Protein AF-A0A3N5GX95-F1 (afdb_monomer)

Solvent-accessible surface area (backbone atoms only — not comparable to full-atom values): 6535 Å² total; per-residue (Å²): 132,89,62,81,86,70,82,73,91,61,52,58,69,42,14,49,50,29,44,38,46,48,49,64,35,56,104,64,48,69,51,71,68,53,49,50,52,46,50,60,58,48,74,78,34,76,93,47,66,88,58,51,73,67,57,50,49,48,45,52,50,54,44,50,54,46,22,67,67,58,26,46,70,59,46,31,58,46,17,66,73,52,48,53,79,87,47,47,64,55,47,50,53,52,22,51,52,55,44,52,52,54,57,53,48,70,66,57,56,74,79,80,115

Structure (mmCIF, N/CA/C/O backbone):
data_AF-A0A3N5GX95-F1
#
_entry.id   AF-A0A3N5GX95-F1
#
loop_
_atom_site.group_PDB
_atom_site.id
_atom_site.type_symbol
_atom_site.label_atom_id
_atom_site.label_alt_id
_atom_site.label_comp_id
_atom_site.label_asym_id
_atom_site.label_entity_id
_atom_site.label_seq_id
_atom_site.pdbx_PDB_ins_code
_atom_site.Cartn_x
_atom_site.Cartn_y
_atom_site.Cartn_z
_atom_site.occupancy
_atom_site.B_iso_or_equiv
_atom_site.auth_seq_id
_atom_site.auth_comp_id
_atom_site.auth_asym_id
_atom_site.auth_atom_id
_atom_site.pdbx_PDB_model_num
ATOM 1 N N . MET A 1 1 ? 24.074 -8.300 6.448 1.00 43.25 1 MET A N 1
ATOM 2 C CA . MET A 1 1 ? 23.460 -7.665 7.636 1.00 43.25 1 MET A CA 1
ATOM 3 C C . MET A 1 1 ? 22.358 -8.588 8.130 1.00 43.25 1 MET A C 1
ATOM 5 O O . MET A 1 1 ? 21.607 -9.084 7.303 1.00 43.25 1 MET A O 1
ATOM 9 N N . LYS A 1 2 ? 22.324 -8.924 9.423 1.00 44.25 2 LYS A N 1
ATOM 10 C CA . LYS A 1 2 ? 21.306 -9.825 9.985 1.00 44.25 2 LYS A CA 1
ATOM 11 C C . LYS A 1 2 ? 20.015 -9.019 10.179 1.00 44.25 2 LYS A C 1
ATOM 13 O O . LYS A 1 2 ? 19.945 -8.229 11.112 1.00 44.25 2 LYS A O 1
ATOM 18 N N . GLN A 1 3 ? 19.064 -9.155 9.255 1.00 54.25 3 GLN A N 1
ATOM 19 C CA . GLN A 1 3 ? 17.747 -8.514 9.336 1.00 54.25 3 GLN A CA 1
ATOM 20 C C . GLN A 1 3 ? 16.933 -9.143 10.474 1.00 54.25 3 GLN A C 1
ATOM 22 O O . GLN A 1 3 ? 16.951 -10.363 10.644 1.00 54.25 3 GLN A O 1
ATOM 27 N N . GLY A 1 4 ? 16.249 -8.308 11.261 1.0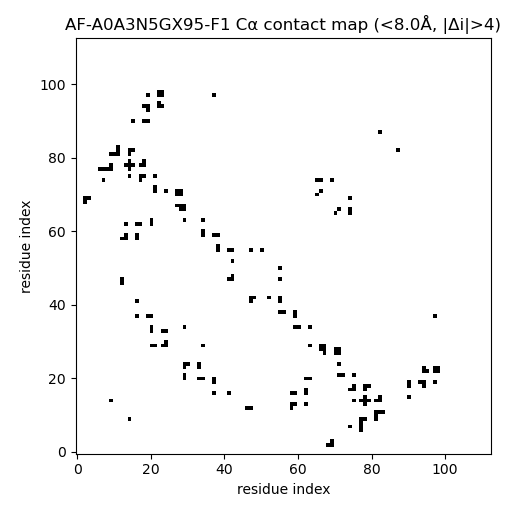0 55.16 4 GLY A N 1
ATOM 28 C CA . GLY A 1 4 ? 15.362 -8.749 12.336 1.00 55.16 4 GLY A CA 1
ATOM 29 C C . GLY A 1 4 ? 14.301 -9.703 11.791 1.00 55.16 4 GLY A C 1
ATOM 30 O O . GLY A 1 4 ? 13.517 -9.337 10.919 1.00 55.16 4 GLY A O 1
ATOM 31 N N . THR A 1 5 ? 14.309 -10.939 12.280 1.00 60.03 5 THR A N 1
ATOM 32 C CA . THR A 1 5 ? 13.431 -12.037 11.846 1.00 60.03 5 THR A CA 1
ATOM 33 C C . THR A 1 5 ? 12.068 -12.031 12.541 1.00 60.03 5 THR A C 1
ATOM 35 O O . THR A 1 5 ? 11.310 -12.993 12.414 1.00 60.03 5 THR A O 1
ATOM 38 N N . GLU A 1 6 ? 11.754 -10.988 13.309 1.00 70.69 6 GLU A N 1
ATOM 39 C CA . GLU A 1 6 ? 10.522 -10.927 14.087 1.00 70.69 6 GLU A CA 1
ATOM 40 C C . GLU A 1 6 ? 9.366 -10.348 13.258 1.00 70.69 6 GLU A C 1
ATOM 42 O O . GLU A 1 6 ? 9.523 -9.296 12.637 1.00 70.69 6 GLU A O 1
ATOM 47 N N . PRO A 1 7 ? 8.199 -11.020 13.226 1.00 75.44 7 PRO A N 1
ATOM 48 C CA . PRO A 1 7 ? 7.034 -10.525 12.510 1.00 75.44 7 PRO A CA 1
ATOM 49 C C . PRO A 1 7 ? 6.547 -9.187 13.066 1.00 75.44 7 PRO A C 1
ATOM 51 O O . PRO A 1 7 ? 6.192 -9.088 14.242 1.00 75.44 7 PRO A O 1
ATOM 54 N N . VAL A 1 8 ? 6.443 -8.178 12.202 1.00 87.75 8 VAL A N 1
ATOM 55 C CA . VAL A 1 8 ? 5.799 -6.908 12.553 1.00 87.75 8 VAL A CA 1
ATOM 56 C C . VAL A 1 8 ? 4.281 -7.084 12.555 1.00 87.75 8 VAL A C 1
ATOM 58 O O . VAL A 1 8 ? 3.701 -7.679 11.643 1.00 87.75 8 VAL A O 1
ATOM 61 N N . ASN A 1 9 ? 3.617 -6.561 13.587 1.00 89.69 9 ASN A N 1
ATOM 62 C CA . ASN A 1 9 ? 2.163 -6.611 13.687 1.00 89.69 9 ASN A CA 1
ATOM 63 C C . ASN A 1 9 ? 1.537 -5.527 12.798 1.00 89.69 9 ASN A C 1
ATOM 65 O O . ASN A 1 9 ? 1.577 -4.341 13.128 1.00 89.69 9 ASN A O 1
ATOM 69 N N . LEU A 1 10 ? 0.979 -5.946 11.664 1.00 94.62 10 LEU A N 1
ATOM 70 C CA . LEU A 1 10 ? 0.310 -5.067 10.709 1.00 94.62 10 LEU A CA 1
ATOM 71 C C . LEU A 1 10 ? -1.170 -4.893 11.078 1.00 94.62 10 LEU A C 1
ATOM 73 O O . LEU A 1 10 ? -1.838 -5.818 11.558 1.00 94.62 10 LEU A O 1
ATOM 77 N N . THR A 1 11 ? -1.723 -3.716 10.801 1.00 96.31 11 THR A N 1
ATOM 78 C CA . THR A 1 11 ? -3.181 -3.562 10.691 1.00 96.31 11 THR A CA 1
ATOM 79 C C . THR A 1 11 ? -3.695 -4.263 9.428 1.00 96.31 11 THR A C 1
ATOM 81 O O . THR A 1 11 ? -2.920 -4.658 8.555 1.00 96.31 11 THR A O 1
ATOM 84 N N . VAL A 1 12 ? -5.014 -4.435 9.296 1.00 96.25 12 VAL A N 1
ATOM 85 C CA . VAL A 1 12 ? -5.595 -5.012 8.067 1.00 96.25 12 VAL A CA 1
ATOM 86 C C . VAL A 1 12 ? -5.315 -4.108 6.860 1.00 96.25 12 VAL A C 1
ATOM 88 O O . VAL A 1 12 ? -5.006 -4.605 5.781 1.00 96.25 12 VAL A O 1
ATOM 91 N N . GLN A 1 13 ? -5.362 -2.791 7.055 1.00 96.38 13 GLN A N 1
ATOM 92 C CA . GLN A 1 13 ? -5.075 -1.778 6.043 1.00 96.38 13 GLN A CA 1
ATOM 93 C C . GLN A 1 13 ? -3.602 -1.790 5.618 1.00 96.38 13 GLN A C 1
ATOM 95 O O . GLN A 1 13 ? -3.302 -1.706 4.430 1.00 96.38 13 GLN A O 1
ATOM 100 N N . GLU A 1 14 ? -2.679 -1.928 6.568 1.00 97.25 14 GLU A N 1
ATOM 101 C CA . GLU A 1 14 ? -1.245 -2.041 6.275 1.00 97.25 14 GLU A CA 1
ATOM 102 C C . GLU A 1 14 ? -0.925 -3.362 5.577 1.00 97.25 14 GLU A C 1
ATOM 104 O O . GLU A 1 14 ? -0.175 -3.378 4.607 1.00 97.25 14 GLU A O 1
ATOM 109 N N . ALA A 1 15 ? -1.536 -4.464 6.014 1.00 97.25 15 ALA A N 1
ATOM 110 C CA . ALA A 1 15 ? -1.377 -5.760 5.370 1.00 97.25 15 ALA A CA 1
ATOM 111 C C . ALA A 1 15 ? -1.896 -5.744 3.925 1.00 97.25 15 ALA A C 1
ATOM 113 O O . ALA A 1 15 ? -1.240 -6.255 3.022 1.00 97.25 15 ALA A O 1
ATOM 114 N N . PHE A 1 16 ? -3.048 -5.117 3.682 1.00 97.31 16 PHE A N 1
ATOM 115 C CA . PHE A 1 16 ? -3.574 -4.968 2.329 1.00 97.31 16 PHE A CA 1
ATOM 116 C C . PHE A 1 16 ? -2.629 -4.133 1.451 1.00 97.31 16 PHE A C 1
ATOM 118 O O . PHE A 1 16 ? -2.268 -4.568 0.358 1.00 97.31 16 PHE A O 1
ATOM 125 N N . ALA A 1 17 ? -2.147 -2.991 1.952 1.00 96.88 17 ALA A N 1
ATOM 126 C CA . ALA A 1 17 ? -1.175 -2.158 1.243 1.00 96.88 17 ALA A CA 1
ATOM 127 C C . ALA A 1 17 ? 0.147 -2.900 0.966 1.00 96.88 17 ALA A C 1
ATOM 129 O O . ALA A 1 17 ? 0.693 -2.783 -0.126 1.00 96.88 17 ALA A O 1
ATOM 130 N N . ALA A 1 18 ? 0.628 -3.714 1.910 1.00 96.56 18 ALA A N 1
ATOM 131 C CA . ALA A 1 18 ? 1.844 -4.515 1.773 1.00 96.56 18 ALA A CA 1
ATOM 132 C C . ALA A 1 18 ? 1.764 -5.563 0.665 1.00 96.56 18 ALA A C 1
ATOM 134 O O . ALA A 1 18 ? 2.742 -5.758 -0.053 1.00 96.56 18 ALA A O 1
ATOM 135 N N . ILE A 1 19 ? 0.608 -6.206 0.478 1.00 96.06 19 ILE A N 1
ATOM 136 C CA . ILE A 1 19 ? 0.418 -7.127 -0.649 1.00 96.06 19 ILE A CA 1
ATOM 137 C C . ILE A 1 19 ? 0.469 -6.371 -1.978 1.00 96.06 19 ILE A C 1
ATOM 139 O O . ILE A 1 19 ? 1.111 -6.839 -2.915 1.00 96.06 19 ILE A O 1
ATOM 143 N N . LEU A 1 20 ? -0.172 -5.202 -2.063 1.00 95.62 20 LEU A N 1
ATOM 144 C CA . LEU A 1 20 ? -0.170 -4.396 -3.285 1.00 95.62 20 LEU A CA 1
ATOM 145 C C . LEU A 1 20 ? 1.230 -3.865 -3.619 1.00 95.62 20 LEU A C 1
ATOM 147 O O . LEU A 1 20 ? 1.666 -4.009 -4.757 1.00 95.62 20 LEU A O 1
ATOM 151 N N . LEU A 1 21 ? 1.951 -3.317 -2.635 1.00 95.06 21 LEU A N 1
ATOM 152 C CA . LEU A 1 21 ? 3.333 -2.847 -2.802 1.00 95.06 21 LEU A CA 1
ATOM 153 C C . LEU A 1 21 ? 4.271 -3.995 -3.176 1.00 95.06 21 LEU A C 1
ATOM 155 O O . LEU A 1 21 ? 5.072 -3.851 -4.091 1.00 95.06 21 LEU A O 1
ATOM 159 N N . GLY A 1 22 ? 4.131 -5.156 -2.534 1.00 93.56 22 GLY A N 1
ATOM 160 C CA . GLY A 1 22 ? 4.924 -6.335 -2.873 1.00 93.56 22 GLY A CA 1
ATOM 161 C C . GLY A 1 22 ? 4.626 -6.910 -4.259 1.00 93.56 22 GLY A C 1
ATOM 162 O O . GLY A 1 22 ? 5.488 -7.565 -4.833 1.00 93.56 22 GLY A O 1
ATOM 163 N N . ALA A 1 23 ? 3.433 -6.664 -4.810 1.00 91.69 23 ALA A N 1
ATOM 164 C CA . ALA A 1 23 ? 3.083 -7.086 -6.163 1.00 91.69 23 ALA A CA 1
ATOM 165 C C . ALA A 1 23 ? 3.705 -6.192 -7.243 1.00 91.69 23 ALA A C 1
ATOM 167 O O . ALA A 1 23 ? 4.069 -6.696 -8.302 1.00 91.69 23 ALA A O 1
ATOM 168 N N . VAL A 1 24 ? 3.809 -4.882 -6.992 1.00 89.00 24 VAL A N 1
ATOM 169 C CA . VAL A 1 24 ? 4.411 -3.933 -7.945 1.00 89.00 24 VAL A CA 1
ATOM 170 C C . VAL A 1 24 ? 5.916 -3.763 -7.763 1.00 89.00 24 VAL A C 1
ATOM 172 O O . VAL A 1 24 ? 6.575 -3.386 -8.721 1.00 89.00 24 VAL A O 1
ATOM 175 N N . GLY A 1 25 ? 6.448 -4.045 -6.571 1.00 84.62 25 GLY A N 1
ATOM 176 C CA . GLY A 1 25 ? 7.871 -3.933 -6.269 1.00 84.62 25 GLY A CA 1
ATOM 177 C C . GLY A 1 25 ? 8.731 -4.930 -7.046 1.00 84.62 25 GLY A C 1
ATOM 178 O O . GLY A 1 25 ? 8.287 -6.017 -7.423 1.00 84.62 25 GLY A O 1
ATOM 179 N N . SER A 1 26 ? 9.992 -4.561 -7.259 1.00 73.81 26 SER A N 1
ATOM 180 C CA . SER A 1 26 ? 11.000 -5.397 -7.925 1.00 73.81 26 SER A CA 1
ATOM 181 C C . SER A 1 26 ? 12.079 -5.875 -6.945 1.00 73.81 26 SER A C 1
ATOM 183 O O . SER A 1 26 ? 11.993 -5.584 -5.756 1.00 73.81 26 SER A O 1
ATOM 185 N N . ASP A 1 27 ? 13.068 -6.621 -7.454 1.00 60.62 27 ASP A N 1
ATOM 186 C CA . ASP A 1 27 ? 14.055 -7.530 -6.820 1.00 60.62 27 ASP A CA 1
ATOM 187 C C . ASP A 1 27 ? 14.867 -7.051 -5.590 1.00 60.62 27 ASP A C 1
ATOM 189 O O . ASP A 1 27 ? 15.843 -7.689 -5.208 1.00 60.62 27 ASP A O 1
ATOM 193 N N . ALA A 1 28 ? 14.491 -5.952 -4.943 1.00 65.12 28 ALA A N 1
ATOM 194 C CA . ALA A 1 28 ? 14.879 -5.626 -3.571 1.00 65.12 28 ALA A CA 1
ATOM 195 C C . ALA A 1 28 ? 14.045 -4.499 -2.946 1.00 65.12 28 ALA A C 1
ATOM 197 O O . ALA A 1 28 ? 14.148 -4.297 -1.738 1.00 65.12 28 ALA A O 1
ATOM 198 N N . ASN A 1 29 ? 13.286 -3.721 -3.730 1.00 75.38 29 ASN A N 1
ATOM 199 C CA . ASN A 1 29 ? 12.743 -2.464 -3.233 1.00 75.38 29 ASN A CA 1
ATOM 200 C C . ASN A 1 29 ? 11.465 -2.019 -3.948 1.00 75.38 29 ASN A C 1
ATOM 202 O O . ASN A 1 29 ? 11.152 -2.471 -5.051 1.00 75.38 29 ASN A O 1
ATOM 206 N N . VAL A 1 30 ? 10.767 -1.087 -3.303 1.00 87.44 30 VAL A N 1
ATOM 207 C CA . VAL A 1 30 ? 9.624 -0.374 -3.869 1.00 87.44 30 VAL A CA 1
ATOM 208 C C . VAL A 1 30 ? 10.019 1.081 -4.091 1.00 87.44 30 VAL A C 1
ATOM 210 O O . VAL A 1 30 ? 10.498 1.755 -3.182 1.00 87.44 30 VAL A O 1
ATOM 213 N N . THR A 1 31 ? 9.839 1.563 -5.312 1.00 89.62 31 THR A N 1
ATOM 214 C CA . THR A 1 31 ? 10.132 2.949 -5.693 1.00 89.62 31 THR A CA 1
ATOM 215 C C . THR A 1 31 ? 9.029 3.906 -5.238 1.00 89.62 31 THR A C 1
ATOM 217 O O . THR A 1 31 ? 7.889 3.506 -4.997 1.00 89.62 31 THR A O 1
ATOM 220 N N . SER A 1 32 ? 9.336 5.204 -5.169 1.00 89.00 32 SER A N 1
ATOM 221 C CA . SER A 1 32 ? 8.338 6.245 -4.882 1.00 89.00 32 SER A CA 1
ATOM 222 C C . SER A 1 32 ? 7.172 6.237 -5.877 1.00 89.00 32 SER A C 1
ATOM 224 O O . SER A 1 32 ? 6.031 6.459 -5.476 1.00 89.00 32 SER A O 1
ATOM 226 N N . ASP A 1 33 ? 7.435 5.927 -7.149 1.00 88.50 33 ASP A N 1
ATOM 227 C CA . ASP A 1 33 ? 6.409 5.852 -8.194 1.00 88.50 33 ASP A CA 1
ATOM 228 C C . ASP A 1 33 ? 5.469 4.659 -7.979 1.00 88.50 33 ASP A C 1
ATOM 230 O O . ASP A 1 33 ? 4.249 4.786 -8.095 1.00 88.50 33 ASP A O 1
ATOM 234 N N . GLU A 1 34 ? 6.013 3.500 -7.605 1.00 90.12 34 GLU A N 1
ATOM 235 C CA . GLU A 1 34 ? 5.222 2.331 -7.203 1.00 90.12 34 GLU A CA 1
ATOM 236 C C . GLU A 1 34 ? 4.396 2.624 -5.943 1.00 90.12 34 GLU A C 1
ATOM 238 O O . GLU A 1 34 ? 3.209 2.291 -5.892 1.00 90.12 34 GLU A O 1
ATOM 243 N N . GLY A 1 35 ? 4.982 3.325 -4.968 1.00 92.19 35 GLY A N 1
ATOM 244 C CA . GLY A 1 35 ? 4.286 3.816 -3.780 1.00 92.19 35 GLY A CA 1
ATOM 245 C C . GLY A 1 35 ? 3.109 4.732 -4.120 1.00 92.19 35 GLY A C 1
ATOM 246 O O . GLY A 1 35 ? 1.997 4.526 -3.631 1.00 92.19 35 GLY A O 1
ATOM 247 N N . LEU A 1 36 ? 3.317 5.706 -5.010 1.00 91.44 36 LEU A N 1
ATOM 248 C CA . LEU A 1 36 ? 2.275 6.630 -5.461 1.00 91.44 36 LEU A CA 1
ATOM 249 C C . LEU A 1 36 ? 1.159 5.906 -6.225 1.00 91.44 36 LEU A C 1
ATOM 251 O O . LEU A 1 36 ? -0.023 6.186 -6.026 1.00 91.44 36 LEU A O 1
ATOM 255 N N . ARG A 1 37 ? 1.511 4.935 -7.068 1.00 89.06 37 ARG A N 1
ATOM 256 C CA . ARG A 1 37 ? 0.529 4.111 -7.782 1.00 89.06 37 ARG A CA 1
ATOM 257 C C . ARG A 1 37 ? -0.336 3.302 -6.830 1.00 89.06 37 ARG A C 1
ATOM 259 O O . ARG A 1 37 ? -1.555 3.278 -6.993 1.00 89.06 37 ARG A O 1
ATOM 266 N N . VAL A 1 38 ? 0.273 2.666 -5.829 1.00 93.31 38 VAL A N 1
ATOM 267 C CA . VAL A 1 38 ? -0.494 1.967 -4.798 1.00 93.31 38 VAL A CA 1
ATOM 268 C C . VAL A 1 38 ? -1.357 2.962 -4.037 1.00 93.31 38 VAL A C 1
ATOM 270 O O . VAL A 1 38 ? -2.549 2.715 -3.906 1.00 93.31 38 VAL A O 1
ATOM 273 N N . HIS A 1 39 ? -0.821 4.114 -3.623 1.00 93.75 39 HIS A N 1
ATOM 274 C CA . HIS A 1 39 ? -1.600 5.165 -2.968 1.00 93.75 39 HIS A CA 1
ATOM 275 C C . HIS A 1 39 ? -2.863 5.524 -3.768 1.00 93.75 39 HIS A C 1
ATOM 277 O O . HIS A 1 39 ? -3.960 5.496 -3.212 1.00 93.75 39 HIS A O 1
ATOM 283 N N . HIS A 1 40 ? -2.737 5.764 -5.077 1.00 91.50 40 HIS A N 1
ATOM 284 C CA . HIS A 1 40 ? -3.878 6.027 -5.958 1.00 91.50 40 HIS A CA 1
ATOM 285 C C . HIS A 1 40 ? -4.862 4.857 -6.052 1.00 91.50 40 HIS A C 1
ATOM 287 O O . HIS A 1 40 ? -6.068 5.083 -6.083 1.00 91.50 40 HIS A O 1
ATOM 293 N N . ALA A 1 41 ? -4.392 3.609 -6.069 1.00 90.81 41 ALA A N 1
ATOM 294 C CA . ALA A 1 41 ? -5.293 2.461 -6.049 1.00 90.81 41 ALA A CA 1
ATOM 295 C C . ALA A 1 41 ? -6.108 2.419 -4.745 1.00 90.81 41 ALA A C 1
ATOM 297 O O . ALA A 1 41 ? -7.323 2.211 -4.781 1.00 90.81 41 ALA A O 1
ATOM 298 N N . LEU A 1 42 ? -5.467 2.677 -3.599 1.00 92.88 42 LEU A N 1
ATOM 299 C CA . LEU A 1 42 ? -6.116 2.609 -2.289 1.00 92.88 42 LEU A CA 1
ATOM 300 C C . LEU A 1 42 ? -7.195 3.690 -2.090 1.00 92.88 42 LEU A C 1
ATOM 302 O O . LEU A 1 42 ? -8.183 3.417 -1.408 1.00 92.88 42 LEU A O 1
ATOM 306 N N . THR A 1 43 ? -7.062 4.885 -2.687 1.00 90.38 43 THR A N 1
ATOM 307 C CA . THR A 1 43 ? -8.060 5.971 -2.530 1.00 90.38 43 THR A CA 1
ATOM 308 C C . THR A 1 43 ? -9.442 5.595 -3.064 1.00 90.38 43 THR A C 1
ATOM 310 O O . THR A 1 43 ? -10.452 6.084 -2.560 1.00 90.38 43 THR A O 1
ATOM 313 N N . SER A 1 44 ? -9.502 4.703 -4.055 1.00 85.56 44 SER A N 1
ATOM 314 C CA . SER A 1 44 ? -10.753 4.231 -4.658 1.00 85.56 44 SER A CA 1
ATOM 315 C C . SER A 1 44 ? -11.446 3.119 -3.856 1.00 85.56 44 SER A C 1
ATOM 317 O O . SER A 1 44 ? -12.590 2.757 -4.138 1.00 85.56 44 SER A O 1
ATOM 319 N N . MET A 1 45 ? -10.775 2.556 -2.846 1.00 90.06 45 MET A N 1
ATOM 320 C CA . MET A 1 45 ? -11.241 1.358 -2.155 1.00 90.06 45 MET A CA 1
ATOM 321 C C . MET A 1 45 ? -12.054 1.681 -0.905 1.00 90.06 45 MET A C 1
ATOM 323 O O . MET A 1 45 ? -11.617 2.403 -0.009 1.00 90.06 45 MET A O 1
ATOM 327 N N . ARG A 1 46 ? -13.201 1.006 -0.756 1.00 90.19 46 ARG A N 1
ATOM 328 C CA . ARG A 1 46 ? -14.062 1.127 0.433 1.00 90.19 46 ARG A CA 1
ATOM 329 C C . ARG A 1 46 ? -13.352 0.765 1.745 1.00 90.19 46 ARG A C 1
ATOM 331 O O . ARG A 1 46 ? -13.714 1.308 2.782 1.00 90.19 46 ARG A O 1
ATOM 338 N N . LEU A 1 47 ? -12.335 -0.104 1.708 1.00 92.00 47 LEU A N 1
ATOM 339 C CA . LEU A 1 47 ? -11.511 -0.453 2.877 1.00 92.00 47 LEU A CA 1
ATOM 340 C C . LEU A 1 47 ? -10.829 0.774 3.510 1.00 92.00 47 LEU A C 1
ATOM 342 O O . LEU A 1 47 ? -10.597 0.793 4.717 1.00 92.00 47 LEU A O 1
ATOM 346 N N . TYR A 1 48 ? -10.549 1.799 2.705 1.00 92.75 48 TYR A N 1
ATOM 347 C CA . TYR A 1 48 ? -9.906 3.038 3.135 1.00 92.75 48 TYR A CA 1
ATOM 348 C C . TYR A 1 48 ? -10.879 4.221 3.174 1.00 92.75 48 TYR A C 1
ATOM 350 O O . TYR A 1 48 ? -10.462 5.346 3.448 1.00 92.75 48 TYR A O 1
ATOM 358 N N . ALA A 1 49 ? -12.182 3.985 2.972 1.00 88.19 49 ALA A N 1
ATOM 359 C CA . ALA A 1 49 ? -13.195 5.026 3.088 1.00 88.19 49 ALA A CA 1
ATOM 360 C C . ALA A 1 49 ? -13.127 5.674 4.483 1.00 88.19 49 ALA A C 1
ATOM 362 O O . ALA A 1 49 ? -13.158 4.986 5.502 1.00 88.19 49 ALA A O 1
ATOM 363 N N . GLY A 1 50 ? -12.994 7.000 4.521 1.00 88.62 50 GLY A N 1
ATOM 364 C CA . GLY A 1 50 ? -12.846 7.771 5.760 1.00 88.62 50 GLY A CA 1
ATOM 365 C C . GLY A 1 50 ? -11.402 8.054 6.187 1.00 88.62 50 GLY A C 1
ATOM 366 O O . G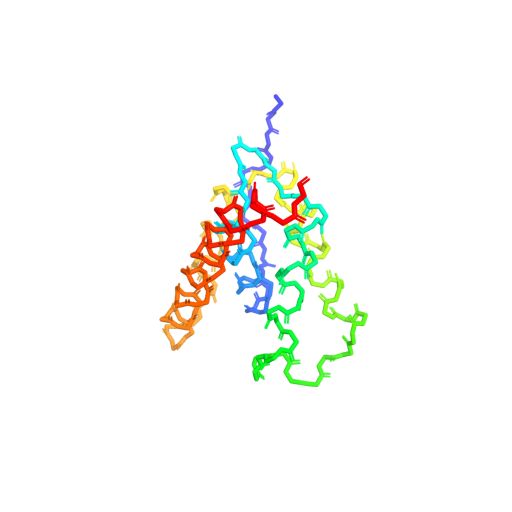LY A 1 50 ? -11.203 8.825 7.122 1.00 88.62 50 GLY A O 1
ATOM 367 N N . HIS A 1 51 ? -10.392 7.508 5.501 1.00 91.31 51 HIS A N 1
ATOM 368 C CA . HIS A 1 51 ? -9.013 7.962 5.691 1.00 91.31 51 HIS A CA 1
ATOM 369 C C . HIS A 1 51 ? -8.816 9.310 4.999 1.00 91.31 51 HIS A C 1
ATOM 371 O O . HIS A 1 51 ? -9.234 9.504 3.856 1.00 91.31 51 HIS A O 1
ATOM 377 N N . SER A 1 52 ? -8.144 10.240 5.677 1.00 92.12 52 SER A N 1
ATOM 378 C CA . SER A 1 52 ? -7.641 11.437 5.011 1.00 92.12 52 SER A CA 1
ATOM 379 C C . SER A 1 52 ? -6.514 11.059 4.036 1.00 92.12 52 SER A C 1
ATOM 381 O O . SER A 1 52 ? -5.842 10.041 4.245 1.00 92.12 52 SER A O 1
ATOM 383 N N . PRO A 1 53 ? -6.239 11.883 3.009 1.00 88.25 53 PRO A N 1
ATOM 384 C CA . PRO A 1 53 ? -5.109 11.649 2.110 1.00 88.25 53 PRO A CA 1
ATOM 385 C C . PRO A 1 53 ? -3.781 11.459 2.861 1.00 88.25 53 PRO A C 1
ATOM 387 O O . PRO A 1 53 ? -3.023 10.543 2.553 1.00 88.25 53 PRO A O 1
ATOM 390 N N . GLY A 1 54 ? -3.548 12.249 3.918 1.00 92.00 54 GLY A N 1
ATOM 391 C CA . GLY A 1 54 ? -2.356 12.130 4.764 1.00 92.00 54 GLY A CA 1
ATOM 392 C C . GLY A 1 54 ? -2.296 10.824 5.563 1.00 92.00 54 GLY A C 1
ATOM 393 O O . GLY A 1 54 ? -1.232 10.221 5.662 1.00 92.00 54 GLY A O 1
ATOM 394 N N . ALA A 1 55 ? -3.428 10.334 6.081 1.00 93.50 55 ALA A N 1
ATOM 395 C CA . ALA A 1 55 ? -3.472 9.043 6.772 1.00 93.50 55 ALA A CA 1
ATOM 396 C C . ALA A 1 55 ? -3.158 7.883 5.817 1.00 93.50 55 ALA A C 1
ATOM 398 O O . ALA A 1 55 ? -2.439 6.952 6.174 1.00 93.50 55 ALA A O 1
ATOM 399 N N . LEU A 1 56 ? -3.656 7.956 4.581 1.00 94.12 56 LEU A N 1
ATOM 400 C CA . LEU A 1 56 ? -3.377 6.948 3.566 1.00 94.12 56 LEU A CA 1
ATOM 401 C C . LEU A 1 56 ? -1.913 6.981 3.109 1.00 94.12 56 LEU A C 1
ATOM 403 O O . LEU A 1 56 ? -1.293 5.933 2.937 1.00 94.12 56 LEU A O 1
ATOM 407 N N . GLN A 1 57 ? -1.347 8.179 2.955 1.00 94.62 57 GLN A N 1
ATOM 408 C CA . GLN A 1 57 ? 0.070 8.358 2.653 1.00 94.62 57 GLN A CA 1
ATOM 409 C C . GLN A 1 57 ? 0.960 7.797 3.769 1.00 94.62 57 GLN A C 1
ATOM 411 O O . GLN A 1 57 ? 1.946 7.129 3.472 1.00 94.62 57 GLN A O 1
ATOM 416 N N . ALA A 1 58 ? 0.578 7.983 5.035 1.00 96.31 58 ALA A N 1
ATOM 417 C CA . ALA A 1 58 ? 1.293 7.408 6.172 1.00 96.31 58 ALA A CA 1
ATOM 418 C C . ALA A 1 58 ? 1.272 5.869 6.167 1.00 96.31 58 ALA A C 1
ATOM 420 O O . ALA A 1 58 ? 2.292 5.250 6.460 1.00 96.31 58 ALA A O 1
ATOM 421 N N . ILE A 1 59 ? 0.149 5.243 5.789 1.00 96.81 59 ILE A N 1
ATOM 422 C CA . ILE A 1 59 ? 0.068 3.778 5.645 1.00 96.81 59 ILE A CA 1
ATOM 423 C C . ILE A 1 59 ? 1.045 3.290 4.572 1.00 96.81 59 ILE A C 1
ATOM 425 O O . ILE A 1 59 ? 1.809 2.360 4.821 1.00 96.81 59 ILE A O 1
ATOM 429 N N . VAL A 1 60 ? 1.039 3.916 3.392 1.00 96.31 60 VAL A N 1
ATOM 430 C CA . VAL A 1 60 ? 1.933 3.531 2.289 1.00 96.31 60 VAL A CA 1
ATOM 431 C C . VAL A 1 60 ? 3.396 3.739 2.679 1.00 96.31 60 VAL A C 1
ATOM 433 O O . VAL A 1 60 ? 4.188 2.812 2.535 1.00 96.31 60 VAL A O 1
ATOM 436 N N . GLY A 1 61 ? 3.738 4.905 3.238 1.00 96.38 61 GLY A N 1
ATOM 437 C CA . GLY A 1 61 ? 5.098 5.226 3.677 1.00 96.38 61 GLY A CA 1
ATOM 438 C C . GLY A 1 61 ? 5.625 4.236 4.713 1.00 96.38 61 GLY A C 1
ATOM 439 O O . GLY A 1 61 ? 6.684 3.650 4.513 1.00 96.38 61 GLY A O 1
ATOM 440 N N . LYS A 1 62 ? 4.833 3.937 5.749 1.00 96.31 62 LYS A N 1
ATOM 441 C CA . LYS A 1 62 ? 5.195 2.939 6.766 1.00 96.31 62 LYS A CA 1
ATOM 442 C C . LYS A 1 62 ? 5.484 1.570 6.150 1.00 96.31 62 LYS A C 1
ATOM 444 O O . LYS A 1 62 ? 6.421 0.888 6.551 1.00 96.31 62 LYS A O 1
ATOM 449 N N . VAL A 1 63 ? 4.666 1.124 5.199 1.00 96.31 63 VAL A N 1
ATOM 450 C CA . VAL A 1 63 ? 4.868 -0.187 4.572 1.00 96.31 63 VAL A CA 1
ATOM 451 C C . VAL A 1 63 ? 6.092 -0.188 3.653 1.00 96.31 63 VAL A C 1
ATOM 453 O O . VAL A 1 63 ? 6.804 -1.188 3.613 1.00 96.31 63 VAL A O 1
ATOM 456 N N . MET A 1 64 ? 6.379 0.919 2.966 1.00 94.88 64 MET A N 1
ATOM 457 C CA . MET A 1 64 ? 7.615 1.072 2.194 1.00 94.88 64 MET A CA 1
ATOM 458 C C . MET A 1 64 ? 8.855 1.005 3.093 1.00 94.88 64 MET A C 1
ATOM 460 O O . MET A 1 64 ? 9.771 0.257 2.774 1.00 94.88 64 MET A O 1
ATOM 464 N N . GLU A 1 65 ? 8.850 1.677 4.248 1.00 94.38 65 GLU A N 1
ATOM 465 C CA . GLU A 1 65 ? 9.935 1.590 5.242 1.00 94.38 65 GLU A CA 1
ATOM 466 C C . GLU A 1 65 ? 10.142 0.149 5.738 1.00 94.38 65 GLU A C 1
ATOM 468 O O . GLU A 1 65 ? 11.271 -0.327 5.869 1.00 94.38 65 GLU A O 1
ATOM 473 N N . LEU A 1 66 ? 9.050 -0.591 5.974 1.00 93.56 66 LEU A N 1
ATOM 474 C CA . LEU A 1 66 ? 9.133 -2.003 6.355 1.00 93.56 66 LEU A CA 1
ATOM 475 C C . LEU A 1 66 ? 9.752 -2.862 5.250 1.00 93.56 66 LEU A C 1
ATOM 477 O O . LEU A 1 66 ? 10.548 -3.754 5.549 1.00 93.56 66 LEU A O 1
ATOM 481 N N . ILE A 1 67 ? 9.388 -2.613 3.991 1.00 93.06 67 ILE A N 1
ATOM 482 C CA . ILE A 1 67 ? 9.947 -3.320 2.835 1.00 93.06 67 ILE A CA 1
ATOM 483 C C . ILE A 1 67 ? 11.428 -2.982 2.659 1.00 93.06 67 ILE A C 1
ATOM 485 O O . ILE A 1 67 ? 12.217 -3.891 2.423 1.00 93.06 67 ILE A O 1
ATOM 489 N N . GLU A 1 68 ? 11.822 -1.722 2.823 1.00 91.25 68 GLU A N 1
ATOM 490 C CA . GLU A 1 68 ? 13.223 -1.300 2.756 1.00 91.25 68 GLU A CA 1
ATOM 491 C C . GLU A 1 68 ? 14.066 -2.002 3.834 1.00 91.25 68 GLU A C 1
ATOM 493 O O . GLU A 1 68 ? 15.171 -2.480 3.570 1.00 91.25 68 GLU A O 1
ATOM 498 N N . TYR A 1 69 ? 13.525 -2.133 5.048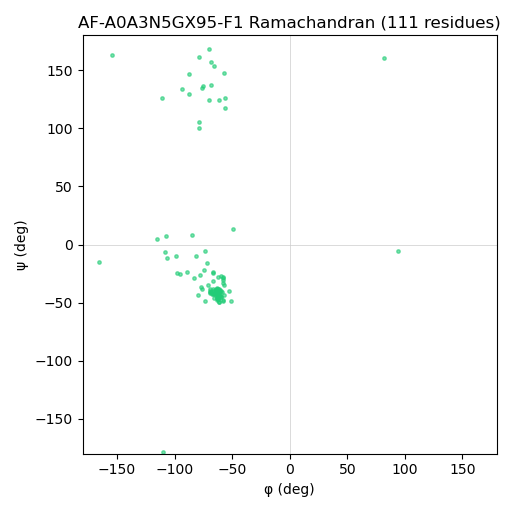 1.00 90.88 69 TYR A N 1
ATOM 499 C CA . TYR A 1 69 ? 14.251 -2.717 6.173 1.00 90.88 69 TYR A CA 1
ATOM 500 C C . TYR A 1 69 ? 14.292 -4.258 6.154 1.00 90.88 69 TYR A C 1
ATOM 502 O O . TYR A 1 69 ? 15.340 -4.859 6.413 1.00 90.88 69 TYR A O 1
ATOM 510 N N . HIS A 1 70 ? 13.166 -4.916 5.858 1.00 90.56 70 HIS A N 1
ATOM 511 C CA . HIS A 1 70 ? 13.017 -6.377 5.955 1.00 90.56 70 HIS A CA 1
ATOM 512 C C . HIS A 1 70 ? 12.985 -7.100 4.602 1.00 90.56 70 HIS A C 1
ATOM 514 O O . HIS A 1 70 ? 13.058 -8.326 4.562 1.00 90.56 70 HIS A O 1
ATOM 520 N N . GLY A 1 71 ? 12.863 -6.372 3.497 1.00 91.12 71 GLY A N 1
ATOM 521 C CA . GLY A 1 71 ? 12.619 -6.925 2.171 1.00 91.12 71 GLY A CA 1
ATOM 522 C C . GLY A 1 71 ? 11.144 -7.241 1.905 1.00 91.12 71 GLY A C 1
ATOM 523 O O . GLY A 1 71 ? 10.325 -7.419 2.810 1.00 91.12 71 GLY A O 1
ATOM 524 N N . ILE A 1 72 ? 10.808 -7.361 0.619 1.00 92.62 72 ILE A N 1
ATOM 525 C CA . ILE A 1 72 ? 9.436 -7.609 0.151 1.00 92.62 72 ILE A CA 1
ATOM 526 C C . ILE A 1 72 ? 8.893 -8.943 0.679 1.00 92.62 72 ILE A C 1
ATOM 528 O O . ILE A 1 72 ? 7.792 -8.995 1.226 1.00 92.62 72 ILE A O 1
ATOM 532 N N . ALA A 1 73 ? 9.655 -10.033 0.529 1.00 91.88 73 ALA A N 1
ATOM 533 C CA . ALA A 1 73 ? 9.148 -11.376 0.814 1.00 91.88 73 ALA A CA 1
ATOM 534 C C . ALA A 1 73 ? 8.729 -11.574 2.289 1.00 91.88 73 ALA A C 1
ATOM 536 O O . ALA A 1 73 ? 7.616 -12.063 2.513 1.00 91.88 73 ALA A O 1
ATOM 537 N N . PRO A 1 74 ? 9.523 -11.167 3.303 1.00 92.81 74 PRO A N 1
ATOM 538 C CA . PRO A 1 74 ? 9.091 -11.249 4.699 1.00 92.81 74 PRO A CA 1
ATOM 539 C C . PRO A 1 74 ? 7.851 -10.401 4.996 1.00 92.81 74 PRO A C 1
ATOM 541 O O . PRO A 1 74 ? 6.907 -10.899 5.611 1.00 92.81 74 PRO A O 1
ATOM 544 N N . VAL A 1 75 ? 7.804 -9.162 4.498 1.00 94.00 75 VAL A N 1
ATOM 545 C CA . VAL A 1 75 ? 6.684 -8.239 4.743 1.00 94.00 75 VAL A CA 1
ATOM 546 C C . VAL A 1 75 ? 5.381 -8.761 4.133 1.00 94.00 75 VAL A C 1
ATOM 548 O O . VAL A 1 75 ? 4.348 -8.776 4.806 1.00 94.00 75 VAL A O 1
ATOM 551 N N . VAL A 1 76 ? 5.424 -9.277 2.902 1.00 94.19 76 VAL A N 1
ATOM 552 C CA . VAL A 1 76 ? 4.261 -9.905 2.252 1.00 94.19 76 VAL A CA 1
ATOM 553 C C . VAL A 1 76 ? 3.813 -11.157 3.010 1.00 94.19 76 VAL A C 1
ATOM 555 O O . VAL A 1 76 ? 2.613 -11.370 3.192 1.00 94.19 76 VAL A O 1
ATOM 558 N N . ALA A 1 77 ? 4.746 -11.974 3.509 1.00 94.19 77 ALA A N 1
ATOM 559 C CA . ALA A 1 77 ? 4.404 -13.158 4.294 1.00 94.19 77 ALA A CA 1
ATOM 560 C C . ALA A 1 77 ? 3.701 -12.799 5.616 1.00 94.19 77 ALA A C 1
ATOM 562 O O . ALA A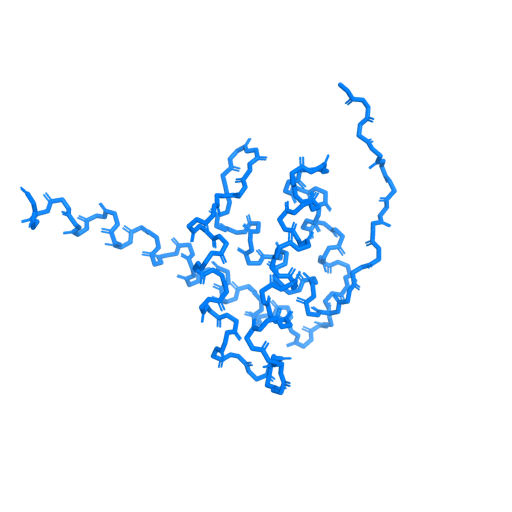 1 77 ? 2.758 -13.485 6.021 1.00 94.19 77 ALA A O 1
ATOM 563 N N . TRP A 1 78 ? 4.118 -11.720 6.284 1.00 95.56 78 TRP A N 1
ATOM 564 C CA . TRP A 1 78 ? 3.442 -11.213 7.482 1.00 95.56 78 TRP A CA 1
ATOM 565 C C . TRP A 1 78 ? 2.060 -10.650 7.156 1.00 95.56 78 TRP A C 1
ATOM 567 O O . TRP A 1 78 ? 1.085 -10.969 7.839 1.00 95.56 78 TRP A O 1
ATOM 577 N N . ALA A 1 79 ? 1.949 -9.892 6.066 1.00 96.12 79 ALA A N 1
ATOM 578 C CA . ALA A 1 79 ? 0.686 -9.348 5.586 1.00 96.12 79 ALA A CA 1
ATOM 579 C C . ALA A 1 79 ? -0.339 -10.446 5.265 1.00 96.12 79 ALA A C 1
ATOM 581 O O . ALA A 1 79 ? -1.483 -10.384 5.722 1.00 96.12 79 ALA A O 1
ATOM 582 N N . ALA A 1 80 ? 0.077 -11.506 4.568 1.00 94.62 80 ALA A N 1
ATOM 583 C CA . ALA A 1 80 ? -0.787 -12.628 4.202 1.00 94.62 80 ALA A CA 1
ATOM 584 C C . ALA A 1 80 ? -1.426 -13.323 5.420 1.00 94.62 80 ALA A C 1
ATOM 586 O O . ALA A 1 80 ? -2.554 -13.811 5.338 1.00 94.62 80 ALA A O 1
ATOM 587 N N . ARG A 1 81 ? -0.739 -13.332 6.571 1.00 94.38 81 ARG A N 1
ATOM 588 C CA . ARG A 1 81 ? -1.264 -13.884 7.833 1.00 94.38 81 ARG A CA 1
ATOM 589 C C . ARG A 1 81 ? -2.306 -12.981 8.492 1.00 94.38 81 ARG A C 1
ATOM 591 O O . ARG A 1 81 ? -3.097 -13.465 9.297 1.00 94.38 81 ARG A O 1
ATOM 598 N N . ARG A 1 82 ? -2.307 -11.685 8.174 1.00 95.31 82 ARG A N 1
ATOM 599 C CA . ARG A 1 82 ? -3.165 -10.684 8.815 1.00 95.31 82 ARG A CA 1
ATOM 600 C C . ARG A 1 82 ? -4.462 -10.414 8.059 1.00 95.31 82 ARG A C 1
ATOM 602 O O . ARG A 1 82 ? -5.437 -9.999 8.686 1.00 95.31 82 ARG A O 1
ATOM 609 N N . ILE A 1 83 ? -4.482 -10.645 6.747 1.00 93.81 83 ILE A N 1
ATOM 610 C CA . ILE A 1 83 ? -5.657 -10.367 5.916 1.00 93.81 83 ILE A CA 1
ATOM 611 C C . ILE A 1 83 ? -6.805 -11.357 6.218 1.00 93.81 83 ILE A C 1
ATOM 613 O O . ILE A 1 83 ? -6.618 -12.576 6.075 1.00 93.81 83 ILE A O 1
ATOM 617 N N . PRO A 1 84 ? -8.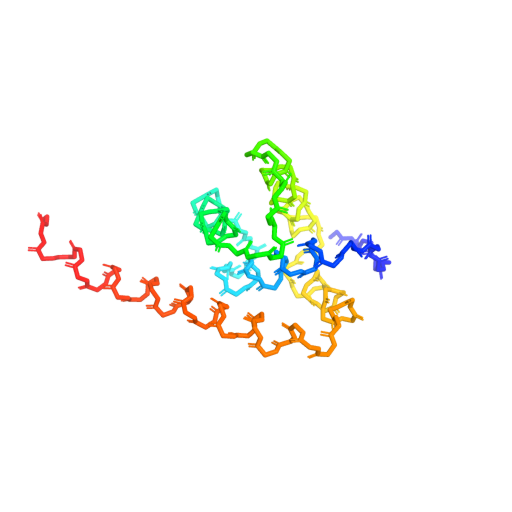006 -10.847 6.575 1.00 95.00 84 PRO A N 1
ATOM 618 C CA . PRO A 1 84 ? -9.227 -11.642 6.707 1.00 95.00 84 PRO A CA 1
ATOM 619 C C . PRO A 1 84 ? -9.563 -12.392 5.419 1.00 95.00 84 PRO A C 1
ATOM 621 O O . PRO A 1 84 ? -9.287 -11.904 4.321 1.00 95.00 84 PRO A O 1
ATOM 624 N N 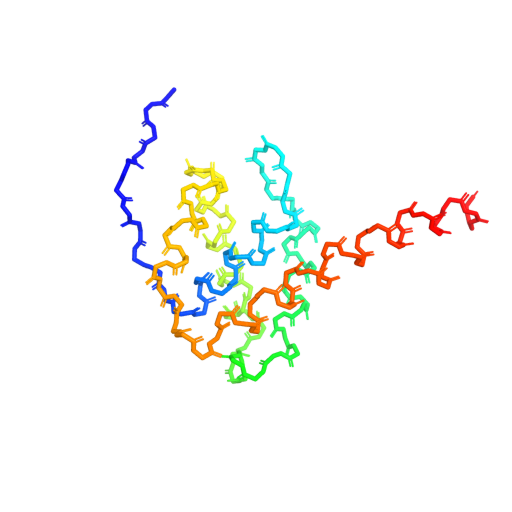. VAL A 1 85 ? -10.170 -13.573 5.528 1.00 94.50 85 VAL A N 1
ATOM 625 C CA . VAL A 1 85 ? -10.423 -14.438 4.363 1.00 94.50 85 VAL A CA 1
ATOM 626 C C . VAL A 1 85 ? -11.260 -13.734 3.288 1.00 94.50 85 VAL A C 1
ATOM 628 O O . VAL A 1 85 ? -10.999 -13.907 2.099 1.00 94.50 85 VAL A O 1
ATOM 631 N N . GLU A 1 86 ? -12.168 -12.853 3.701 1.00 94.75 86 GLU A N 1
ATOM 632 C CA . GLU A 1 86 ? -13.075 -12.077 2.853 1.00 94.75 86 GLU A CA 1
ATOM 633 C C . GLU A 1 86 ? -12.338 -11.055 1.976 1.00 94.75 86 GLU A C 1
ATOM 635 O O . GLU A 1 86 ? -12.829 -10.668 0.918 1.00 94.75 86 GLU A O 1
ATOM 640 N N . LEU A 1 87 ? -11.145 -10.618 2.393 1.00 94.81 87 LEU A N 1
ATOM 641 C CA . LEU A 1 87 ? -10.341 -9.625 1.676 1.00 94.81 87 LEU A CA 1
ATOM 642 C C . LEU A 1 87 ? -9.239 -10.245 0.813 1.00 94.81 87 LEU A C 1
ATOM 644 O O . LEU A 1 87 ? -8.645 -9.534 0.005 1.00 94.81 87 LEU A O 1
ATOM 648 N N . ARG A 1 88 ? -8.964 -11.551 0.931 1.00 94.62 88 ARG A N 1
ATOM 649 C CA . ARG A 1 88 ? -7.871 -12.209 0.187 1.00 94.62 88 ARG A CA 1
ATOM 650 C C . ARG A 1 88 ? -8.082 -12.168 -1.323 1.00 94.62 88 ARG A C 1
ATOM 652 O O . ARG A 1 88 ? -7.160 -11.816 -2.053 1.00 94.62 88 ARG A O 1
ATOM 659 N N . ALA A 1 89 ? -9.294 -12.486 -1.779 1.00 95.06 89 ALA A N 1
ATOM 660 C 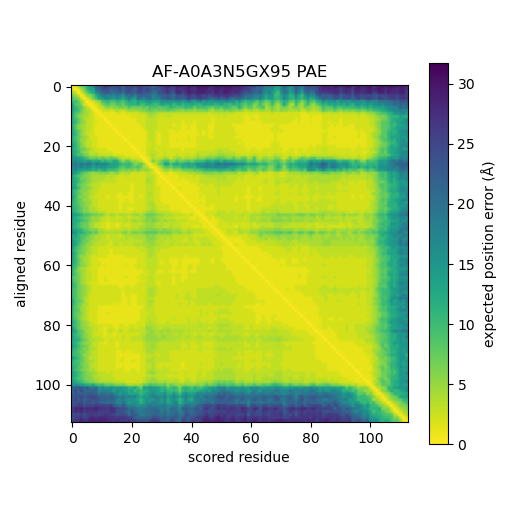CA . ALA A 1 89 ? -9.638 -12.435 -3.201 1.00 95.06 89 ALA A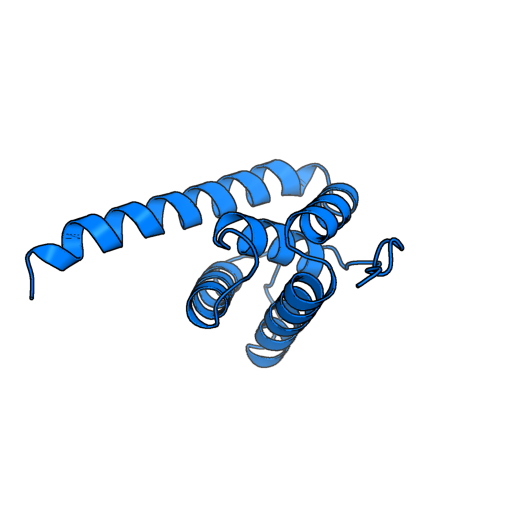 CA 1
ATOM 661 C C . ALA A 1 89 ? -9.532 -11.003 -3.748 1.00 95.06 89 ALA A C 1
ATOM 663 O O . ALA A 1 89 ? -8.970 -10.785 -4.818 1.00 95.06 89 ALA A O 1
ATOM 664 N N . THR A 1 90 ? -9.992 -10.020 -2.971 1.00 94.06 90 THR A N 1
ATOM 665 C CA . THR A 1 90 ? -9.889 -8.596 -3.308 1.00 94.06 90 THR A CA 1
ATOM 666 C C . THR A 1 90 ? -8.435 -8.136 -3.394 1.00 94.06 90 THR A C 1
ATOM 668 O O . THR A 1 90 ? -8.066 -7.474 -4.360 1.00 94.06 90 THR A O 1
ATOM 671 N N . ALA A 1 91 ? -7.593 -8.504 -2.426 1.00 94.31 91 ALA A N 1
ATOM 672 C CA . ALA A 1 91 ? -6.173 -8.163 -2.431 1.00 94.31 91 ALA A CA 1
ATOM 673 C C . ALA A 1 91 ? -5.461 -8.756 -3.656 1.00 94.31 91 ALA A C 1
ATOM 675 O O . ALA A 1 91 ? -4.731 -8.045 -4.343 1.00 94.31 91 ALA A O 1
ATOM 676 N N . PHE A 1 92 ? -5.733 -10.026 -3.977 1.00 93.69 92 PHE A N 1
ATOM 677 C CA . PHE A 1 92 ? -5.179 -10.685 -5.160 1.00 93.69 92 PHE A CA 1
ATOM 678 C C . PHE A 1 92 ? -5.625 -10.015 -6.467 1.00 93.69 92 PHE A C 1
ATOM 680 O O . PHE A 1 92 ? -4.787 -9.733 -7.318 1.00 93.69 92 PHE A O 1
ATOM 687 N N . ALA A 1 93 ? -6.920 -9.719 -6.618 1.00 93.75 93 ALA A N 1
ATOM 688 C CA . ALA A 1 93 ? -7.448 -9.078 -7.821 1.00 93.75 93 ALA A CA 1
ATOM 689 C C . ALA A 1 93 ? -6.823 -7.693 -8.063 1.00 93.75 93 ALA A C 1
ATOM 691 O O . ALA A 1 93 ? -6.410 -7.398 -9.180 1.00 93.75 93 ALA A O 1
ATOM 692 N N . ASN A 1 94 ? -6.685 -6.876 -7.013 1.00 92.94 94 ASN A N 1
ATOM 693 C CA . ASN A 1 94 ? -6.061 -5.553 -7.119 1.00 92.94 94 ASN A CA 1
ATOM 694 C C . ASN A 1 94 ? -4.553 -5.637 -7.391 1.00 92.94 94 ASN A C 1
ATOM 696 O O . ASN A 1 94 ? -4.033 -4.883 -8.208 1.00 92.94 94 ASN A O 1
ATOM 700 N N . ALA A 1 95 ? -3.850 -6.569 -6.743 1.00 92.56 95 ALA A N 1
ATOM 701 C CA . ALA A 1 95 ? -2.439 -6.824 -7.019 1.00 92.56 95 ALA A CA 1
ATOM 702 C C . ALA A 1 95 ? -2.217 -7.238 -8.484 1.00 92.56 95 ALA A C 1
ATOM 704 O O . ALA A 1 95 ? -1.335 -6.704 -9.154 1.00 92.56 95 ALA A O 1
ATOM 705 N N . ALA A 1 96 ? -3.049 -8.145 -9.005 1.00 91.06 96 ALA A N 1
ATOM 706 C CA . ALA A 1 96 ? -2.985 -8.569 -10.398 1.00 91.06 96 ALA A CA 1
ATOM 707 C C . ALA A 1 96 ? -3.262 -7.407 -11.367 1.00 91.06 96 ALA A C 1
ATOM 709 O O . ALA A 1 96 ? -2.516 -7.230 -12.330 1.00 91.06 96 ALA A O 1
ATOM 710 N N . ASP A 1 97 ? -4.286 -6.593 -11.100 1.00 89.19 97 ASP A N 1
ATOM 711 C CA . ASP A 1 97 ? -4.634 -5.436 -11.934 1.00 89.19 97 ASP A CA 1
ATOM 712 C C . ASP A 1 97 ? -3.509 -4.388 -11.980 1.00 89.19 97 ASP A C 1
ATOM 714 O O . ASP A 1 97 ? -3.149 -3.887 -13.049 1.00 89.19 97 ASP A O 1
ATOM 718 N N . LEU A 1 98 ? -2.863 -4.129 -10.839 1.00 88.00 98 LEU A N 1
ATOM 719 C CA . LEU A 1 98 ? -1.713 -3.229 -10.752 1.00 88.00 98 LEU A CA 1
ATOM 720 C C . LEU A 1 98 ? -0.512 -3.724 -11.568 1.00 88.00 98 LEU A C 1
ATOM 722 O O . LEU A 1 98 ? 0.108 -2.937 -12.291 1.00 88.00 98 LEU A O 1
ATOM 726 N N . VAL A 1 99 ? -0.198 -5.020 -11.494 1.00 87.31 99 VAL A N 1
ATOM 727 C CA . VAL A 1 99 ? 0.897 -5.633 -12.266 1.00 87.31 99 VAL A CA 1
ATOM 728 C C . VAL A 1 99 ? 0.598 -5.618 -13.767 1.00 87.31 99 VAL A C 1
ATOM 730 O O . VAL A 1 99 ? 1.486 -5.352 -14.579 1.00 87.31 99 VAL A O 1
ATOM 733 N N . LEU A 1 100 ? -0.650 -5.880 -14.161 1.00 83.00 100 LEU A N 1
ATOM 734 C CA . LEU A 1 100 ? -1.066 -5.862 -15.565 1.00 83.00 100 LEU A CA 1
ATOM 735 C C . LEU A 1 100 ? -1.073 -4.446 -16.148 1.00 83.00 100 LEU A C 1
ATOM 737 O O . LEU A 1 100 ? -0.655 -4.254 -17.292 1.00 83.00 100 LEU A O 1
ATOM 741 N N . SER A 1 101 ? -1.493 -3.458 -15.360 1.00 78.06 101 SER A N 1
ATOM 742 C CA . SER A 1 101 ? -1.473 -2.047 -15.750 1.00 78.06 101 SER A CA 1
ATOM 743 C C . SER A 1 101 ? -0.049 -1.560 -16.039 1.00 78.06 101 SER A C 1
ATOM 745 O O . SER A 1 101 ? 0.164 -0.862 -17.030 1.00 78.06 101 SER A O 1
ATOM 747 N N . ASP A 1 102 ? 0.943 -2.014 -15.263 1.00 64.56 102 ASP A N 1
ATOM 748 C CA . ASP A 1 102 ? 2.363 -1.685 -15.477 1.00 64.56 102 ASP A CA 1
ATOM 749 C C . ASP A 1 102 ? 2.870 -2.130 -16.861 1.00 64.56 102 ASP A C 1
ATOM 751 O O . ASP A 1 102 ? 3.591 -1.407 -17.552 1.00 64.56 102 ASP A O 1
ATOM 755 N N . ARG A 1 103 ? 2.442 -3.317 -17.308 1.00 55.69 103 ARG A N 1
ATOM 756 C CA . ARG A 1 103 ? 2.871 -3.892 -18.593 1.00 55.69 103 ARG A CA 1
ATO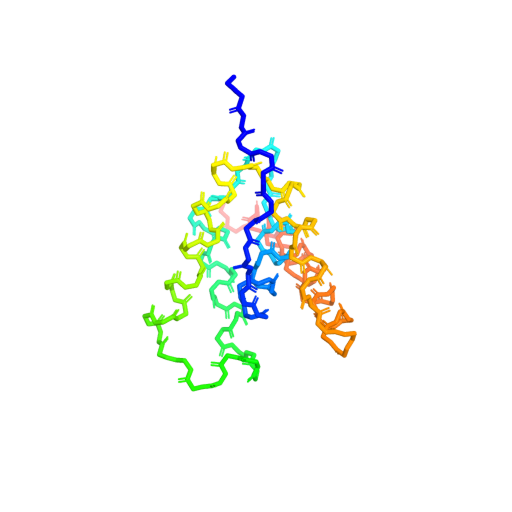M 757 C C . ARG A 1 103 ? 2.170 -3.273 -19.801 1.00 55.69 103 ARG A C 1
ATOM 759 O O . ARG A 1 103 ? 2.740 -3.284 -20.890 1.00 55.69 103 ARG A O 1
ATOM 766 N N . ARG A 1 104 ? 0.956 -2.733 -19.638 1.00 52.97 104 ARG A N 1
ATOM 767 C CA . ARG A 1 104 ? 0.223 -2.065 -20.732 1.00 52.97 104 ARG A CA 1
ATOM 768 C C . ARG A 1 104 ? 0.774 -0.670 -21.019 1.00 52.97 104 ARG A C 1
ATOM 770 O O . ARG A 1 104 ? 0.881 -0.303 -22.184 1.00 52.97 104 ARG A O 1
ATOM 777 N N . VAL A 1 105 ? 1.170 0.067 -19.982 1.00 51.19 105 VAL A N 1
ATOM 778 C CA . VAL A 1 105 ? 1.698 1.434 -20.114 1.00 51.19 105 VAL A CA 1
ATOM 779 C C . VAL A 1 105 ? 3.118 1.425 -20.697 1.00 51.19 105 VAL A C 1
ATOM 781 O O . VAL A 1 105 ? 3.342 2.031 -21.743 1.00 51.19 105 VAL A O 1
ATOM 784 N N . LYS A 1 106 ? 4.033 0.594 -20.169 1.00 51.72 106 LYS A N 1
ATOM 785 C CA . LYS A 1 106 ? 5.405 0.457 -20.714 1.00 51.72 106 LYS A CA 1
ATOM 786 C C . LYS A 1 106 ? 5.458 -0.016 -22.177 1.00 51.72 106 LYS A C 1
ATOM 788 O O . LYS A 1 106 ? 6.423 0.271 -22.882 1.00 51.72 106 LYS A O 1
ATOM 793 N N . GLY A 1 107 ? 4.447 -0.757 -22.640 1.00 49.91 107 GLY A N 1
ATOM 794 C CA . GLY A 1 107 ? 4.349 -1.219 -24.029 1.00 49.91 107 GLY A CA 1
ATOM 795 C C . GLY A 1 107 ? 3.768 -0.186 -24.999 1.00 49.91 107 GLY A C 1
ATOM 796 O O . GLY A 1 107 ? 4.112 -0.211 -26.178 1.00 49.91 107 GLY A O 1
ATOM 797 N N . HIS A 1 108 ? 2.908 0.720 -24.523 1.00 43.78 108 HIS A N 1
ATOM 798 C CA . HIS A 1 108 ? 2.199 1.686 -25.368 1.00 43.78 108 HIS A CA 1
ATOM 799 C C . HIS A 1 108 ? 2.857 3.077 -25.398 1.00 43.78 108 HIS A C 1
ATOM 801 O O . HIS A 1 108 ? 2.730 3.788 -26.390 1.00 43.78 108 HIS A O 1
ATOM 807 N N . GLU A 1 109 ? 3.630 3.449 -24.374 1.00 47.47 109 GLU A N 1
ATOM 808 C CA . GLU A 1 109 ? 4.335 4.742 -24.323 1.00 47.47 109 GLU A CA 1
ATOM 809 C C . GLU A 1 109 ? 5.530 4.841 -25.286 1.00 47.47 109 GLU A C 1
ATOM 811 O O . GLU A 1 109 ? 5.964 5.939 -25.617 1.00 47.47 109 GLU A O 1
ATOM 816 N N . ARG A 1 110 ? 6.035 3.718 -25.818 1.00 49.38 110 ARG A N 1
ATOM 817 C CA . ARG A 1 110 ? 7.163 3.704 -26.774 1.00 49.38 110 ARG A CA 1
ATOM 818 C C . ARG A 1 110 ? 6.830 4.191 -28.189 1.00 49.38 110 ARG A C 1
ATOM 820 O O . ARG A 1 110 ? 7.728 4.250 -29.017 1.00 49.38 110 ARG A O 1
ATOM 827 N N . SER A 1 111 ? 5.562 4.479 -28.481 1.00 52.59 111 SER A N 1
ATOM 828 C CA . SER A 1 111 ? 5.108 4.940 -29.802 1.00 52.59 111 SER A CA 1
ATOM 829 C C . SER A 1 111 ? 4.697 6.417 -29.828 1.00 52.59 111 SER A C 1
ATOM 831 O O . SER A 1 111 ? 4.357 6.918 -30.899 1.00 52.59 111 SER A O 1
ATOM 833 N N . LEU A 1 112 ? 4.657 7.093 -28.676 1.00 50.91 112 LEU A N 1
ATOM 834 C CA . LEU A 1 112 ? 4.170 8.475 -28.556 1.00 50.91 112 LEU A CA 1
ATOM 835 C C . LEU A 1 112 ? 5.265 9.474 -28.136 1.00 50.91 112 LEU A C 1
ATOM 837 O O . LEU A 1 112 ? 4.968 10.654 -27.961 1.00 50.91 112 LEU A O 1
ATOM 841 N N . LEU A 1 113 ? 6.515 9.014 -28.024 1.00 47.53 113 LEU A N 1
ATOM 842 C CA . LEU A 1 113 ? 7.741 9.808 -27.890 1.00 47.53 113 LEU A CA 1
ATOM 843 C C . LEU A 1 113 ? 8.735 9.364 -28.968 1.00 47.53 113 LEU A C 1
ATOM 845 O O . LEU A 1 113 ? 9.535 10.220 -29.402 1.00 47.53 113 LEU A O 1
#

pLDDT: mean 85.18, std 15.55, range [43.25, 97.31]

Foldseek 3Di:
DDFDLDQDDDALLLLLLLLLQLLQDDDQAGDPVSLVLSLVLVVPDPVCPPPDSVNSSVSSVVSRVVCNRRNSPRSNVSSVVNHDPVCPVVSVVSSVVSNVVVVVCVVPVVVVD

Radius of gyration: 14.32 Å; Cα contacts (8 Å, |Δi|>4): 106; chains: 1; bounding box: 38×27×44 Å

Secondary structure (DSSP, 8-state):
-----SPP---HHHHHHHHHHHHH-BTTB--HHHHHHHHHHHHT-GGGTT--HHHHHHHHHHHHHHHHHH-HHHHHHHHHHHS-HHHHHHHHHHHHHHHHHHHHHHHHGGG--

Sequence (113 aa):
MKQGTEPVNLTVQEAFAAILLGAVGSDANVTSDEGLRVHHALTSMRLYAGHSPGALQAIVGKVMELIEYHGIAPVVAWAARRIPVELRATAFANAADLVLSDRRVKGHERSLL

Mean predicted aligned error: 6.57 Å